Protein AF-A0A969FPS8-F1 (afdb_monomer_lite)

Radius of gyration: 19.79 Å; chains: 1; bounding box: 30×51×52 Å

Structure (mmCIF, N/CA/C/O backbone):
data_AF-A0A969FPS8-F1
#
_entry.id   AF-A0A969FPS8-F1
#
loop_
_atom_site.group_PDB
_atom_site.id
_atom_site.type_symbol
_atom_site.label_atom_id
_atom_site.label_alt_id
_atom_site.label_comp_id
_atom_site.label_asym_id
_atom_site.label_entity_id
_atom_site.label_seq_id
_atom_site.pdbx_PDB_ins_code
_atom_site.Cartn_x
_atom_site.Cartn_y
_atom_site.Cartn_z
_atom_site.occupancy
_atom_site.B_iso_or_equiv
_atom_site.auth_seq_id
_atom_site.auth_comp_id
_atom_site.auth_asym_id
_atom_site.auth_atom_id
_atom_site.pdbx_PDB_model_num
ATOM 1 N N . MET A 1 1 ? 0.528 4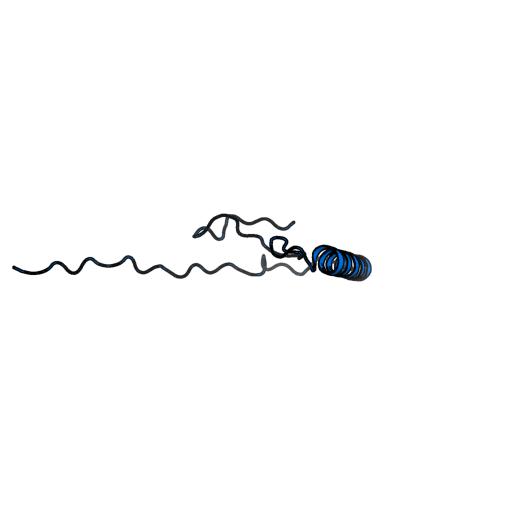1.032 35.175 1.00 42.38 1 MET A N 1
ATOM 2 C CA . MET A 1 1 ? 0.130 39.794 34.473 1.00 42.38 1 MET A CA 1
ATOM 3 C C . MET A 1 1 ? 0.395 39.981 32.985 1.00 42.38 1 MET A C 1
ATOM 5 O O . MET A 1 1 ? -0.381 40.655 32.325 1.00 42.38 1 MET A O 1
ATOM 9 N N . LYS A 1 2 ? 1.526 39.492 32.466 1.00 41.78 2 LYS A N 1
ATOM 10 C CA . LYS A 1 2 ? 1.760 39.408 31.017 1.00 41.78 2 LYS A CA 1
ATOM 11 C C . LYS A 1 2 ? 1.706 37.929 30.668 1.00 41.78 2 LYS A C 1
ATOM 13 O O . LYS A 1 2 ? 2.554 37.167 31.118 1.00 41.78 2 LYS A O 1
ATOM 18 N N . SER A 1 3 ? 0.627 37.541 29.998 1.00 47.00 3 SER A N 1
ATOM 19 C CA . SER A 1 3 ? 0.384 36.170 29.567 1.00 47.00 3 SER A CA 1
ATOM 20 C C . SER A 1 3 ? 1.455 35.783 28.550 1.00 47.00 3 SER A C 1
ATOM 22 O O . SER A 1 3 ? 1.620 36.469 27.542 1.00 47.00 3 SER A O 1
ATOM 24 N N . SER A 1 4 ? 2.219 34.735 28.852 1.00 52.22 4 SER A N 1
ATOM 25 C CA . SER A 1 4 ? 3.137 34.107 27.906 1.00 52.22 4 SER A CA 1
ATOM 26 C C . SER A 1 4 ? 2.294 33.329 26.902 1.00 52.22 4 SER A C 1
ATOM 28 O O . SER A 1 4 ? 1.592 32.390 27.278 1.00 52.22 4 SER A O 1
ATOM 30 N N . LEU A 1 5 ? 2.313 33.745 25.637 1.00 57.00 5 LEU A N 1
ATOM 31 C CA . LEU A 1 5 ? 1.739 32.954 24.559 1.00 57.00 5 LEU A CA 1
ATOM 32 C C . LEU A 1 5 ? 2.685 31.766 24.348 1.00 57.00 5 LEU A C 1
ATOM 34 O O . LEU A 1 5 ? 3.786 31.936 23.828 1.00 57.00 5 LEU A O 1
ATOM 38 N N . ALA A 1 6 ? 2.291 30.579 24.807 1.00 58.84 6 ALA A N 1
ATOM 39 C CA . ALA A 1 6 ? 3.024 29.360 24.502 1.00 58.84 6 ALA A CA 1
ATOM 40 C C . ALA A 1 6 ? 3.067 29.204 22.974 1.00 58.84 6 ALA A C 1
ATOM 42 O O . ALA A 1 6 ? 2.026 29.044 22.334 1.00 58.84 6 ALA A O 1
ATOM 43 N N . LEU A 1 7 ? 4.267 29.296 22.394 1.00 57.94 7 LEU A N 1
ATOM 44 C CA . LEU A 1 7 ? 4.521 28.910 21.011 1.00 57.94 7 LEU A CA 1
ATOM 45 C C . LEU A 1 7 ? 4.099 27.446 20.877 1.00 57.94 7 LEU A C 1
ATOM 47 O O . LEU A 1 7 ? 4.771 26.550 21.384 1.00 57.94 7 LEU A O 1
ATOM 51 N N . ARG A 1 8 ? 2.951 27.206 20.239 1.00 58.06 8 ARG A N 1
ATOM 52 C CA . ARG A 1 8 ? 2.614 25.872 19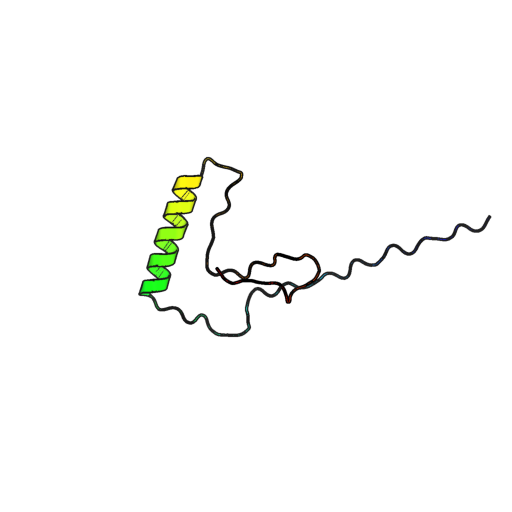.746 1.00 58.06 8 ARG A CA 1
ATOM 53 C C . ARG A 1 8 ? 3.734 25.487 18.778 1.00 58.06 8 ARG A C 1
ATOM 55 O O . ARG A 1 8 ? 4.041 26.314 17.915 1.00 58.06 8 ARG A O 1
ATOM 62 N N . PRO A 1 9 ? 4.361 24.307 18.912 1.00 60.06 9 PRO A N 1
ATOM 63 C CA . PRO A 1 9 ? 5.291 23.863 17.889 1.00 60.06 9 PRO A CA 1
ATOM 64 C C . PRO A 1 9 ? 4.528 23.878 16.564 1.00 60.06 9 PRO A C 1
ATOM 66 O O . PRO A 1 9 ? 3.425 23.335 16.472 1.00 60.06 9 PRO A O 1
ATOM 69 N N . LEU A 1 10 ? 5.072 24.585 15.573 1.00 62.72 10 LEU A N 1
ATOM 70 C CA . LEU A 1 10 ? 4.62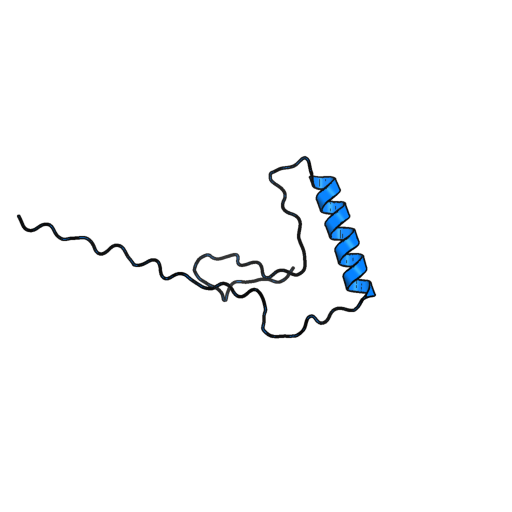0 24.439 14.199 1.00 62.72 10 LEU A CA 1
ATOM 71 C C . LEU A 1 10 ? 4.847 22.963 13.875 1.00 62.72 10 LEU A C 1
ATOM 73 O O . LEU A 1 10 ? 5.993 22.517 13.871 1.00 62.72 10 LEU A O 1
ATOM 77 N N . VAL A 1 11 ? 3.771 22.192 13.710 1.00 63.22 11 VAL A N 1
ATOM 78 C CA . VAL A 1 11 ? 3.879 20.849 13.142 1.00 63.22 11 VAL A CA 1
ATOM 79 C C . VAL A 1 11 ? 4.393 21.083 11.733 1.00 63.22 11 VAL A C 1
ATOM 81 O O . VAL A 1 11 ? 3.666 21.585 10.880 1.00 63.22 11 VAL A O 1
ATOM 84 N N . GLN A 1 12 ? 5.688 20.862 11.533 1.00 71.00 12 GLN A N 1
ATOM 85 C CA . GLN A 1 12 ? 6.263 20.895 10.206 1.00 71.00 12 GLN A CA 1
ATOM 86 C C . GLN A 1 12 ? 5.649 19.715 9.460 1.00 71.00 12 GLN A C 1
ATOM 88 O O . GLN A 1 12 ? 5.796 18.573 9.889 1.00 71.00 12 GLN A O 1
ATOM 93 N N . GLU A 1 13 ? 4.895 20.008 8.406 1.00 83.25 13 GLU A N 1
ATOM 94 C CA . GLU A 1 13 ? 4.310 18.984 7.553 1.00 83.25 13 GLU A CA 1
ATOM 95 C C . GLU A 1 13 ? 5.457 18.179 6.930 1.00 83.25 13 GLU A C 1
ATOM 97 O O . GLU A 1 13 ? 6.333 18.733 6.263 1.00 83.25 13 GLU A O 1
ATOM 102 N N . VAL A 1 14 ? 5.513 16.889 7.261 1.00 90.12 14 VAL A N 1
ATOM 103 C CA . VAL A 1 14 ? 6.517 15.960 6.744 1.00 90.12 14 VAL A CA 1
ATOM 104 C C . VAL A 1 14 ? 5.974 15.375 5.451 1.00 90.12 14 VAL A C 1
ATOM 106 O O . VAL A 1 14 ? 4.891 14.797 5.439 1.00 90.12 14 VAL A O 1
ATOM 109 N N . GLU A 1 15 ? 6.727 15.531 4.366 1.00 92.38 15 GLU A N 1
ATOM 110 C CA . GLU A 1 15 ? 6.416 14.903 3.086 1.00 92.38 15 GLU A CA 1
ATOM 111 C C . GLU A 1 15 ? 6.802 13.418 3.129 1.00 92.38 15 GLU A C 1
ATOM 113 O O . GLU A 1 15 ? 7.919 13.068 3.520 1.00 92.38 15 GLU A O 1
ATOM 118 N N . TYR A 1 16 ? 5.882 12.555 2.702 1.00 92.56 16 TYR A N 1
ATOM 119 C CA . TYR A 1 16 ? 6.107 11.123 2.525 1.00 92.56 16 TYR A CA 1
ATOM 120 C C . TYR A 1 16 ? 6.062 10.813 1.025 1.00 92.56 16 TYR A C 1
ATOM 122 O O . TYR A 1 16 ? 4.976 10.826 0.445 1.00 92.56 16 TYR A O 1
ATOM 130 N N . PRO A 1 17 ? 7.216 10.591 0.374 1.00 92.50 17 PRO A N 1
ATOM 131 C CA . PRO A 1 17 ? 7.261 10.362 -1.065 1.00 92.50 17 PRO A CA 1
ATOM 132 C C . PRO A 1 17 ? 6.497 9.106 -1.499 1.00 92.50 17 PRO A C 1
ATOM 134 O O . PRO A 1 17 ? 6.579 8.058 -0.872 1.00 92.50 17 PRO A O 1
ATOM 137 N N . GLU A 1 18 ? 5.819 9.168 -2.640 1.00 88.12 18 GLU A N 1
ATOM 138 C CA . GLU A 1 18 ? 5.133 7.996 -3.211 1.00 88.12 18 GLU A CA 1
ATOM 139 C C . GLU A 1 18 ? 6.071 7.090 -4.033 1.00 88.12 18 GLU A C 1
ATOM 141 O O . GLU A 1 18 ? 5.679 6.014 -4.477 1.00 88.12 18 GLU A O 1
ATOM 146 N N . SER A 1 19 ? 7.320 7.512 -4.262 1.00 86.31 19 SER A N 1
ATOM 147 C CA . SER A 1 19 ? 8.290 6.817 -5.111 1.00 86.31 19 SER A CA 1
ATOM 148 C C . SER A 1 19 ? 9.700 6.916 -4.536 1.00 86.31 19 SER A C 1
ATOM 150 O O . SER A 1 19 ? 10.082 7.930 -3.953 1.00 86.31 19 SER A O 1
ATOM 152 N N . ASP A 1 20 ? 10.511 5.887 -4.776 1.00 82.25 20 ASP A N 1
ATOM 153 C CA . ASP A 1 20 ? 11.953 5.903 -4.515 1.00 82.25 20 ASP A CA 1
ATOM 154 C C . ASP A 1 20 ? 12.762 6.593 -5.640 1.00 82.25 20 ASP A C 1
ATOM 156 O O . ASP A 1 20 ? 13.996 6.550 -5.647 1.00 82.25 20 ASP A O 1
ATOM 160 N N . GLY A 1 21 ? 12.072 7.211 -6.607 1.00 86.44 21 GLY A N 1
ATOM 161 C CA . GLY A 1 21 ? 12.655 7.881 -7.766 1.00 86.44 21 GLY A CA 1
ATOM 162 C C . GLY A 1 21 ? 13.115 6.933 -8.876 1.00 86.44 21 GLY A C 1
ATOM 163 O O . GLY A 1 21 ? 13.690 7.402 -9.864 1.00 86.44 21 GLY A O 1
ATOM 164 N N . LYS A 1 22 ? 12.886 5.619 -8.750 1.00 83.25 22 LYS A N 1
ATOM 165 C CA . LYS A 1 22 ? 13.229 4.630 -9.779 1.00 83.25 22 LYS A CA 1
ATOM 166 C C . LYS A 1 22 ? 11.993 4.224 -10.591 1.00 83.25 22 LYS A C 1
ATOM 168 O O . LYS A 1 22 ? 10.871 4.278 -10.088 1.00 83.25 22 LYS A O 1
ATOM 173 N N . PRO A 1 23 ? 12.170 3.804 -11.857 1.00 81.94 23 PRO A N 1
ATOM 174 C CA . PRO A 1 23 ? 11.085 3.216 -12.631 1.00 81.94 23 PRO A CA 1
ATOM 175 C C . PRO A 1 23 ? 10.545 1.958 -11.953 1.00 81.94 23 PRO A C 1
ATOM 177 O O . PRO A 1 23 ? 11.314 1.164 -11.408 1.00 81.94 23 PRO A O 1
ATOM 180 N N . MET A 1 24 ? 9.236 1.743 -12.061 1.00 77.56 24 MET A N 1
ATOM 181 C CA . MET A 1 24 ? 8.622 0.472 -11.693 1.00 77.56 24 MET A CA 1
ATOM 182 C C . MET A 1 24 ? 9.262 -0.639 -12.537 1.00 77.56 24 MET A C 1
ATOM 184 O O . MET A 1 24 ? 9.201 -0.598 -13.765 1.00 77.56 24 MET A O 1
ATOM 188 N N . ALA A 1 25 ? 9.912 -1.605 -11.889 1.00 82.38 25 ALA A N 1
ATOM 189 C CA . ALA A 1 25 ? 10.682 -2.655 -12.561 1.00 82.38 25 ALA A CA 1
ATOM 190 C C . ALA A 1 25 ? 9.815 -3.835 -13.044 1.00 82.38 25 ALA A C 1
ATOM 192 O O . ALA A 1 25 ? 10.334 -4.919 -13.309 1.00 82.38 25 ALA A O 1
ATOM 193 N N . GLU A 1 26 ? 8.501 -3.632 -13.138 1.00 88.56 26 GLU A N 1
ATOM 194 C CA . GLU A 1 26 ? 7.538 -4.714 -13.266 1.00 88.56 26 GLU A CA 1
ATOM 195 C C . GLU A 1 26 ? 7.299 -5.150 -14.708 1.00 88.56 26 GLU A C 1
ATOM 197 O O . GLU A 1 26 ? 7.235 -4.334 -15.627 1.00 88.56 26 GLU A O 1
ATOM 202 N N . THR A 1 27 ? 7.148 -6.460 -14.910 1.00 92.56 27 THR A N 1
ATOM 203 C CA . THR A 1 27 ? 6.714 -7.014 -16.201 1.00 92.56 27 THR A CA 1
ATOM 204 C C . THR A 1 27 ? 5.195 -6.933 -16.332 1.00 92.56 27 THR A C 1
ATOM 206 O O . THR A 1 27 ? 4.493 -6.975 -15.325 1.00 92.56 27 THR A O 1
ATOM 209 N N . ASP A 1 28 ? 4.668 -6.889 -17.561 1.00 93.75 28 ASP A N 1
ATOM 210 C CA . ASP A 1 28 ? 3.213 -6.870 -17.787 1.00 93.75 28 ASP A CA 1
ATOM 211 C C . ASP A 1 28 ? 2.507 -8.066 -17.130 1.00 93.75 28 ASP A C 1
ATOM 213 O O . ASP A 1 28 ? 1.483 -7.891 -16.480 1.00 93.75 28 ASP A O 1
ATOM 217 N N . VAL A 1 29 ? 3.094 -9.267 -17.226 1.00 96.38 29 VAL A N 1
ATOM 218 C CA . VAL A 1 29 ? 2.542 -10.473 -16.589 1.00 96.38 29 VAL A CA 1
ATOM 219 C C . VAL A 1 29 ? 2.480 -10.302 -15.074 1.00 96.38 29 VAL A C 1
ATOM 221 O O . VAL A 1 29 ? 1.444 -10.558 -14.473 1.00 96.38 29 VAL A O 1
ATOM 224 N N . HIS A 1 30 ? 3.565 -9.841 -14.446 1.00 93.62 30 HIS A N 1
ATOM 225 C CA . HIS A 1 30 ? 3.579 -9.681 -12.993 1.00 93.62 30 HIS A CA 1
ATOM 226 C C . HIS A 1 30 ? 2.622 -8.571 -12.531 1.00 93.62 30 HIS A C 1
ATOM 228 O O . HIS A 1 30 ? 1.906 -8.757 -11.548 1.00 93.62 30 HIS A O 1
ATOM 234 N N . ARG A 1 31 ? 2.519 -7.473 -13.290 1.00 93.69 31 ARG A N 1
ATOM 235 C CA . ARG A 1 31 ? 1.535 -6.413 -13.050 1.00 93.69 31 ARG A CA 1
ATOM 236 C C . ARG A 1 31 ? 0.106 -6.963 -13.064 1.00 93.69 31 ARG A C 1
ATOM 238 O O . ARG A 1 31 ? -0.668 -6.671 -12.154 1.00 93.69 31 ARG A O 1
ATOM 245 N N . ASP A 1 32 ? -0.250 -7.736 -14.084 1.00 95.94 32 ASP A N 1
ATOM 246 C CA . ASP A 1 32 ? -1.612 -8.245 -14.252 1.00 95.94 32 ASP A CA 1
ATOM 247 C C . ASP A 1 32 ? -1.973 -9.268 -13.155 1.00 95.94 32 ASP A C 1
ATOM 249 O O . ASP A 1 32 ? -3.067 -9.204 -12.589 1.00 95.94 32 ASP A O 1
ATOM 253 N N . GLU A 1 33 ? -1.034 -10.142 -12.774 1.00 96.62 33 GLU A N 1
ATOM 254 C CA . GLU A 1 33 ? -1.206 -11.072 -11.646 1.00 96.62 33 GLU A CA 1
ATOM 255 C C . GLU A 1 33 ? -1.344 -10.333 -10.305 1.00 96.62 33 GLU A C 1
ATOM 257 O O . GLU A 1 33 ? -2.236 -10.645 -9.512 1.00 96.62 33 GLU A O 1
ATOM 262 N N . MET A 1 34 ? -0.526 -9.301 -10.061 1.00 95.31 34 MET A N 1
ATOM 263 C CA . MET A 1 34 ? -0.641 -8.454 -8.869 1.00 95.31 34 MET A CA 1
ATOM 264 C C . MET A 1 34 ? -2.036 -7.816 -8.785 1.00 95.31 34 MET A C 1
ATOM 266 O O . MET A 1 34 ? -2.686 -7.888 -7.739 1.00 95.31 34 MET A O 1
ATOM 270 N N . PHE A 1 35 ? -2.542 -7.255 -9.889 1.00 95.88 35 PHE A N 1
ATOM 271 C CA . PHE A 1 35 ? -3.895 -6.696 -9.933 1.00 95.88 35 PHE A CA 1
ATOM 272 C C . PHE A 1 35 ? -4.984 -7.742 -9.689 1.00 95.88 35 PHE A C 1
ATOM 274 O O . PHE A 1 35 ? -5.982 -7.436 -9.030 1.00 95.88 35 PHE A O 1
ATOM 281 N N . ALA A 1 36 ? -4.829 -8.957 -10.216 1.00 97.88 36 ALA A N 1
ATOM 282 C CA . ALA A 1 36 ? -5.790 -10.033 -9.998 1.00 97.88 36 ALA A CA 1
ATOM 283 C C . ALA A 1 36 ? -5.858 -10.430 -8.513 1.00 97.88 36 ALA A C 1
ATOM 285 O O . ALA A 1 36 ? -6.952 -10.556 -7.955 1.00 97.88 36 ALA A O 1
ATOM 286 N N . VAL A 1 37 ? -4.701 -10.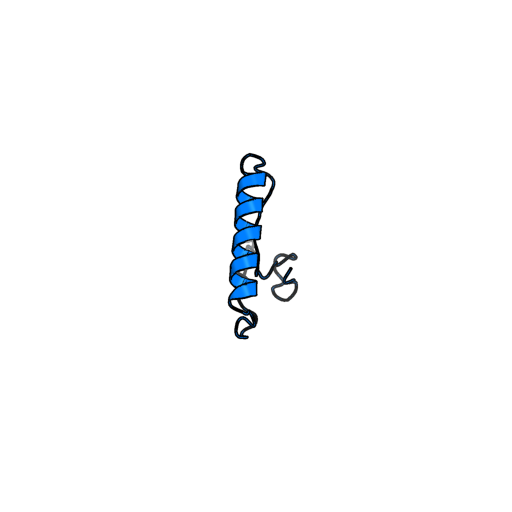566 -7.857 1.00 97.38 37 VAL A N 1
ATOM 287 C CA . VAL A 1 37 ? -4.613 -10.915 -6.432 1.00 97.38 37 VAL A CA 1
ATOM 288 C C . VAL A 1 37 ? -5.184 -9.807 -5.548 1.00 97.38 37 VAL A C 1
ATOM 290 O O . VAL A 1 37 ? -6.000 -10.104 -4.673 1.00 97.38 37 VAL A O 1
ATOM 293 N N . ILE A 1 38 ? -4.817 -8.544 -5.792 1.00 97.62 38 ILE A N 1
ATOM 294 C CA . ILE A 1 38 ? -5.329 -7.398 -5.021 1.00 97.62 38 ILE A CA 1
ATOM 295 C C . ILE A 1 38 ? -6.859 -7.362 -5.084 1.00 97.62 38 ILE A C 1
ATOM 297 O O . ILE A 1 38 ? -7.512 -7.370 -4.042 1.00 97.62 38 ILE A O 1
ATOM 301 N N . GLN A 1 39 ? -7.443 -7.438 -6.283 1.00 98.38 39 GLN A N 1
ATOM 302 C CA . GLN A 1 39 ? -8.901 -7.400 -6.448 1.00 98.38 39 GLN A CA 1
ATOM 303 C C . GLN A 1 39 ? -9.603 -8.601 -5.800 1.00 98.38 39 GLN A C 1
ATOM 305 O O . GLN A 1 39 ? -10.675 -8.457 -5.204 1.00 98.38 39 GLN A O 1
ATOM 310 N N . ALA A 1 40 ? -9.015 -9.798 -5.890 1.00 98.62 40 ALA A N 1
ATOM 311 C CA . ALA A 1 40 ? -9.566 -10.983 -5.242 1.00 98.62 40 ALA A CA 1
ATOM 312 C C . ALA A 1 40 ? -9.598 -10.827 -3.711 1.00 98.62 40 ALA A C 1
ATOM 314 O O . ALA A 1 40 ? -10.596 -11.180 -3.074 1.00 98.62 40 ALA A O 1
ATOM 315 N N . LEU A 1 41 ? -8.534 -10.270 -3.126 1.00 98.38 41 LEU A N 1
ATOM 316 C CA . LEU A 1 41 ? -8.434 -10.021 -1.689 1.00 98.38 41 LEU A CA 1
ATOM 317 C C . LEU A 1 41 ? -9.366 -8.893 -1.235 1.00 98.38 41 LEU A C 1
ATOM 319 O O . LEU A 1 41 ? -10.070 -9.069 -0.241 1.00 98.38 41 LEU A O 1
ATOM 323 N N . GLU A 1 42 ? -9.451 -7.785 -1.973 1.00 98.38 42 GLU A N 1
ATOM 324 C CA . GLU A 1 42 ? -10.427 -6.714 -1.715 1.00 98.38 42 GLU A CA 1
ATOM 325 C C . GLU A 1 42 ? -11.855 -7.269 -1.694 1.00 98.38 42 GLU A C 1
ATOM 327 O O . GLU A 1 42 ? -12.625 -7.020 -0.762 1.00 98.38 42 GLU A O 1
ATOM 332 N N . TYR A 1 43 ? -12.202 -8.094 -2.686 1.00 98.56 43 TYR A N 1
ATOM 333 C CA . TYR A 1 43 ? -13.509 -8.737 -2.734 1.00 98.56 43 TYR A CA 1
ATOM 334 C C . TYR A 1 43 ? -13.729 -9.684 -1.549 1.00 98.56 43 TYR A C 1
ATOM 336 O O . TYR A 1 43 ? -14.820 -9.694 -0.971 1.00 98.56 43 TYR A O 1
ATOM 344 N N . PHE A 1 44 ? -12.727 -10.483 -1.176 1.00 98.62 44 PHE A N 1
ATOM 345 C CA . PHE A 1 44 ? -12.811 -11.412 -0.047 1.00 98.62 44 PHE A CA 1
ATOM 346 C C . PHE A 1 44 ? -13.022 -10.681 1.288 1.00 98.62 44 PHE A C 1
ATOM 348 O O . PHE A 1 44 ? -13.893 -11.064 2.074 1.00 98.62 44 PHE A O 1
ATOM 355 N N . PHE A 1 45 ? -12.289 -9.590 1.514 1.00 98.62 45 PHE A N 1
ATOM 356 C CA . PHE A 1 45 ? -12.329 -8.803 2.747 1.00 98.62 45 PHE A CA 1
ATOM 357 C C . PHE A 1 45 ? -13.391 -7.694 2.763 1.00 98.62 45 PHE A C 1
ATOM 359 O O . PHE A 1 45 ? -13.517 -6.999 3.764 1.00 98.62 45 PHE A O 1
ATOM 366 N N . ARG A 1 46 ? -14.237 -7.570 1.732 1.00 98.31 46 ARG A N 1
ATOM 367 C CA . ARG A 1 46 ? -15.222 -6.475 1.580 1.00 98.31 46 ARG A CA 1
ATOM 368 C C . ARG A 1 46 ? -16.168 -6.214 2.765 1.00 98.31 46 ARG A C 1
ATOM 370 O O . ARG A 1 46 ? -16.754 -5.142 2.844 1.00 98.31 46 ARG A O 1
ATOM 377 N N . ASN A 1 47 ? -16.363 -7.192 3.653 1.00 98.56 47 ASN A N 1
ATOM 378 C CA . ASN A 1 47 ? -17.227 -7.082 4.837 1.00 98.56 47 ASN A CA 1
ATOM 379 C C . ASN A 1 47 ? -16.438 -6.992 6.162 1.00 98.56 47 ASN A C 1
ATOM 381 O O . ASN A 1 47 ? -17.040 -7.090 7.229 1.00 98.56 47 ASN A O 1
ATOM 385 N N . GLN A 1 48 ? -15.111 -6.857 6.105 1.00 98.56 48 GLN A N 1
ATOM 386 C CA . GLN A 1 48 ? -14.208 -6.754 7.255 1.00 98.56 48 GLN A CA 1
ATOM 387 C C . GLN A 1 48 ? -13.591 -5.345 7.261 1.00 98.56 48 GLN A C 1
ATOM 389 O O . GLN A 1 48 ? -12.577 -5.119 6.603 1.00 98.56 48 GLN A O 1
ATOM 394 N N . PRO A 1 49 ? -14.232 -4.362 7.927 1.00 96.81 49 PRO A N 1
ATOM 395 C CA . PRO A 1 49 ? -13.857 -2.946 7.826 1.00 96.81 49 PRO A CA 1
ATOM 396 C C . PRO A 1 49 ? -12.491 -2.612 8.446 1.00 96.81 49 PRO A C 1
ATOM 398 O O . PRO A 1 49 ? -11.988 -1.508 8.264 1.00 96.81 49 PRO A O 1
ATOM 401 N N . ASP A 1 50 ? -11.912 -3.540 9.200 1.00 97.88 50 ASP A N 1
ATOM 402 C CA . ASP A 1 50 ? -10.594 -3.469 9.825 1.00 97.88 50 ASP A CA 1
ATOM 403 C C . ASP A 1 50 ? -9.462 -4.006 8.931 1.00 97.88 50 ASP A C 1
ATOM 405 O O . ASP A 1 50 ? -8.299 -3.978 9.337 1.00 97.88 50 ASP A O 1
ATOM 409 N N . VAL A 1 51 ? -9.773 -4.460 7.710 1.00 97.94 51 VAL A N 1
ATOM 410 C CA . VAL A 1 51 ? -8.790 -4.968 6.747 1.00 97.94 51 VAL A CA 1
ATOM 411 C C . VAL A 1 51 ? -8.597 -3.984 5.594 1.00 97.94 51 VAL A C 1
ATOM 413 O O . VAL A 1 51 ? -9.546 -3.598 4.915 1.00 97.94 51 VAL A O 1
ATOM 416 N N . TYR A 1 52 ? -7.339 -3.624 5.339 1.00 95.62 52 TYR A N 1
ATOM 417 C CA . TYR A 1 52 ? -6.915 -2.839 4.182 1.00 95.62 52 TYR A CA 1
ATOM 418 C C . TYR A 1 52 ? -6.100 -3.718 3.230 1.00 95.62 52 TYR A C 1
ATOM 420 O O . TYR A 1 52 ? -5.172 -4.405 3.659 1.00 95.62 52 TYR A O 1
ATOM 428 N N . VAL A 1 53 ? -6.448 -3.699 1.944 1.00 96.62 53 VAL A N 1
ATOM 429 C CA . VAL A 1 53 ? -5.765 -4.452 0.886 1.00 96.62 53 VAL A CA 1
ATOM 430 C C . VAL A 1 53 ? -5.160 -3.457 -0.094 1.00 96.62 53 VAL A C 1
ATOM 432 O O . VAL A 1 53 ? -5.826 -2.519 -0.522 1.00 96.62 53 VAL A O 1
ATOM 435 N N . SER A 1 54 ? -3.888 -3.647 -0.431 1.00 93.56 54 SER A N 1
ATOM 436 C CA . SER A 1 54 ? -3.185 -2.859 -1.441 1.00 93.56 54 SER A CA 1
ATOM 437 C C . SER A 1 54 ? -1.943 -3.614 -1.929 1.00 93.56 54 SER A C 1
ATOM 439 O O . SER A 1 54 ? -1.697 -4.742 -1.499 1.00 93.56 54 SER A O 1
ATOM 441 N N . GLY A 1 55 ? -1.154 -3.004 -2.810 1.00 90.75 55 GLY A N 1
ATOM 442 C CA . GLY A 1 55 ? 0.124 -3.534 -3.280 1.00 90.75 55 GLY A CA 1
ATOM 443 C C . GLY A 1 55 ? 0.958 -2.455 -3.961 1.00 90.75 55 GLY A C 1
ATOM 444 O O . GLY A 1 55 ? 0.423 -1.421 -4.360 1.00 90.75 55 GLY A O 1
ATOM 445 N N . ASN A 1 56 ? 2.268 -2.697 -4.071 1.00 87.62 56 ASN A N 1
ATOM 446 C CA . ASN A 1 56 ? 3.218 -1.763 -4.681 1.00 87.62 56 ASN A CA 1
ATOM 447 C C . ASN A 1 56 ? 3.161 -0.348 -4.049 1.00 87.62 56 ASN A C 1
ATOM 449 O O . ASN A 1 56 ? 3.036 0.661 -4.742 1.00 87.62 56 ASN A O 1
ATOM 453 N N . LEU A 1 57 ? 3.226 -0.292 -2.712 1.00 89.44 57 LEU A N 1
ATOM 454 C CA . LEU A 1 57 ? 3.214 0.937 -1.908 1.00 89.44 57 LEU A CA 1
ATOM 455 C C . LEU A 1 57 ? 4.497 1.086 -1.084 1.00 89.44 57 LEU A C 1
ATOM 457 O O . LEU A 1 57 ? 5.076 0.095 -0.646 1.00 89.44 57 LEU A O 1
ATOM 461 N N . LEU A 1 58 ? 4.866 2.329 -0.763 1.00 91.50 58 LEU A N 1
ATOM 462 C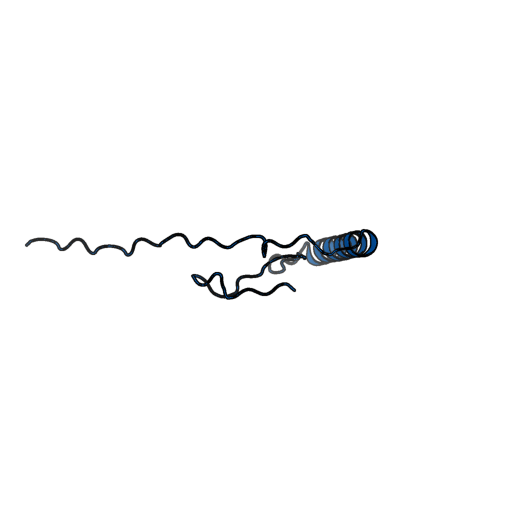 CA . LEU A 1 58 ? 5.774 2.624 0.347 1.00 91.50 58 LEU A CA 1
ATOM 463 C C . LEU A 1 58 ? 4.969 2.770 1.645 1.00 91.50 58 LEU A C 1
ATOM 465 O O . LEU A 1 58 ? 4.217 3.726 1.825 1.00 91.50 58 LEU A O 1
ATOM 469 N N . LEU A 1 59 ? 5.131 1.816 2.563 1.00 92.38 59 LEU A N 1
ATOM 470 C CA . LEU A 1 59 ? 4.493 1.835 3.879 1.00 92.38 59 LEU A CA 1
ATOM 471 C C . LEU A 1 59 ? 5.399 2.513 4.902 1.00 92.38 59 LEU A C 1
ATOM 473 O O . LEU A 1 59 ? 6.400 1.935 5.326 1.00 92.38 59 LEU A O 1
ATOM 477 N N . TYR A 1 60 ? 5.015 3.714 5.328 1.00 94.12 60 TYR A N 1
ATOM 478 C CA . TYR A 1 60 ? 5.690 4.471 6.379 1.00 94.12 60 TYR A CA 1
ATOM 479 C C . TYR A 1 60 ? 5.145 4.087 7.751 1.00 94.12 60 TYR A C 1
ATOM 481 O O . TYR A 1 60 ? 3.996 4.374 8.078 1.00 94.12 60 TYR A O 1
ATOM 489 N N . TYR A 1 61 ? 5.967 3.423 8.560 1.00 93.56 61 TYR A N 1
ATOM 490 C CA . TYR A 1 61 ? 5.531 2.859 9.843 1.00 93.56 61 TYR A CA 1
ATOM 491 C C . TYR A 1 61 ? 5.932 3.710 11.057 1.00 93.56 61 TYR A C 1
ATOM 493 O O . TYR A 1 61 ? 5.631 3.343 12.193 1.00 93.56 61 TYR A O 1
ATOM 501 N N . GLN A 1 62 ? 6.614 4.839 10.837 1.00 94.94 62 GLN A N 1
ATOM 502 C CA . GLN A 1 62 ? 6.982 5.790 11.882 1.00 94.94 62 GLN A CA 1
ATOM 503 C C . GLN A 1 62 ? 6.606 7.215 11.467 1.00 94.94 62 GLN A C 1
ATOM 505 O O . GLN A 1 62 ? 7.189 7.785 10.546 1.00 94.94 62 GLN A O 1
ATOM 510 N N . GLU A 1 63 ? 5.645 7.802 12.179 1.00 92.81 63 GLU A N 1
ATOM 511 C CA . GLU A 1 63 ? 5.229 9.186 11.959 1.00 92.81 63 GLU A CA 1
ATOM 512 C C . GLU A 1 63 ? 6.390 10.156 12.238 1.00 92.81 63 GLU A C 1
ATOM 514 O O . GLU A 1 63 ? 7.090 10.054 13.248 1.00 92.81 63 GLU A O 1
ATOM 519 N N . GLY A 1 64 ? 6.593 11.096 11.321 1.00 93.31 64 GLY A N 1
ATOM 520 C CA . GLY A 1 64 ? 7.634 12.117 11.367 1.00 93.31 64 GLY A CA 1
ATOM 521 C C . GLY A 1 64 ? 8.978 11.691 10.771 1.00 93.31 64 GLY A C 1
ATOM 522 O O . GLY A 1 64 ? 9.863 12.537 10.657 1.00 93.31 64 GLY A O 1
ATOM 523 N N . ASP A 1 65 ? 9.145 10.422 10.377 1.00 93.62 65 ASP A N 1
ATOM 524 C CA . ASP A 1 65 ? 10.393 9.897 9.808 1.00 93.62 65 ASP A CA 1
ATOM 525 C C . ASP A 1 65 ? 10.153 9.242 8.427 1.00 93.62 65 ASP A C 1
ATOM 527 O O . ASP A 1 65 ? 9.878 8.041 8.339 1.00 93.62 65 ASP A O 1
ATOM 531 N N . PRO A 1 66 ? 10.298 9.994 7.316 1.00 92.44 66 PRO A N 1
ATOM 532 C CA . PRO A 1 66 ? 10.078 9.483 5.963 1.00 92.44 66 PRO A CA 1
ATOM 533 C C . PRO A 1 66 ? 11.215 8.562 5.480 1.00 92.44 66 PRO A C 1
ATOM 535 O O . PRO A 1 66 ? 11.230 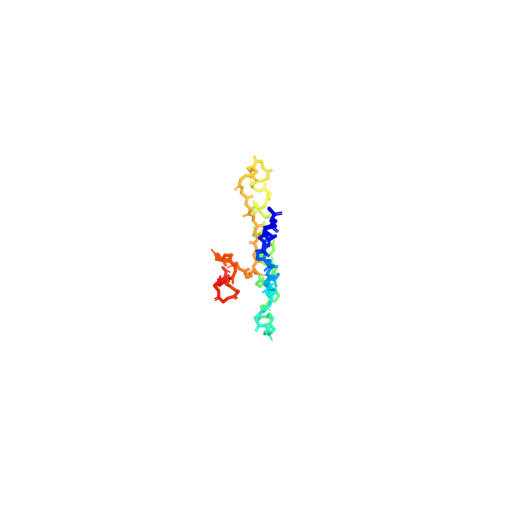8.153 4.323 1.00 92.44 66 PRO A O 1
ATOM 538 N N . THR A 1 67 ? 12.187 8.215 6.331 1.00 92.38 67 THR A N 1
ATOM 539 C CA . THR A 1 67 ? 13.201 7.191 6.013 1.00 92.38 67 THR A CA 1
ATOM 540 C C . THR A 1 67 ? 12.791 5.796 6.485 1.00 92.38 67 THR A C 1
ATOM 542 O O . THR A 1 67 ? 13.434 4.799 6.149 1.00 92.38 67 THR A O 1
ATOM 545 N N . ARG A 1 68 ? 11.708 5.709 7.265 1.00 94.81 68 ARG A N 1
ATOM 546 C CA . ARG A 1 68 ? 11.195 4.480 7.874 1.00 94.81 68 ARG A CA 1
ATOM 547 C C . ARG A 1 68 ? 10.051 3.934 7.045 1.00 94.81 68 ARG A C 1
ATOM 549 O O . ARG A 1 68 ? 8.888 4.011 7.440 1.00 94.81 68 ARG A O 1
ATOM 556 N N . SER A 1 69 ? 10.406 3.389 5.888 1.00 93.06 69 SER A N 1
ATOM 557 C CA . SER A 1 69 ? 9.461 2.750 4.985 1.00 93.06 69 SER A CA 1
ATOM 558 C C . SER A 1 69 ? 9.864 1.333 4.606 1.00 93.06 69 SER A C 1
ATOM 560 O O . SER A 1 69 ? 11.032 0.948 4.680 1.00 93.06 69 SER A O 1
ATOM 562 N N . VAL A 1 70 ? 8.865 0.553 4.203 1.00 90.56 70 VAL A N 1
ATOM 563 C CA . VAL A 1 70 ? 9.035 -0.754 3.562 1.00 90.56 70 VAL A CA 1
ATOM 564 C C . VAL A 1 70 ? 8.157 -0.822 2.316 1.00 90.56 70 VAL A C 1
ATOM 566 O O . VAL A 1 70 ? 7.053 -0.280 2.313 1.00 90.56 70 VAL A O 1
ATOM 569 N N . ALA A 1 71 ? 8.648 -1.486 1.273 1.00 86.38 71 ALA A N 1
ATOM 570 C CA . ALA A 1 71 ? 7.834 -1.921 0.144 1.00 86.38 71 ALA A CA 1
ATOM 571 C C . ALA A 1 71 ? 7.516 -3.416 0.353 1.00 86.38 71 ALA A C 1
ATOM 573 O O . ALA A 1 71 ? 8.469 -4.196 0.456 1.00 86.38 71 ALA A O 1
ATOM 574 N N . PRO A 1 72 ? 6.238 -3.794 0.531 1.00 72.94 72 PRO A N 1
ATOM 575 C CA . PRO A 1 72 ? 5.820 -5.180 0.724 1.00 72.94 72 PRO A CA 1
ATOM 576 C C . PRO A 1 72 ? 5.796 -5.989 -0.578 1.00 72.94 72 PRO A C 1
ATOM 578 O O . PRO A 1 72 ? 5.645 -5.378 -1.661 1.00 72.94 72 PRO A O 1
#

pLDDT: mean 86.48, std 14.96, range [41.78, 98.62]

Secondary structure (DSSP, 8-state):
-----------PPPP--S--SSPP---HHHHHHHHHHHHHHHHHHTT-TT-----S--EE-STT-TT-EE--

Sequence (72 aa):
MKSSLALRPLVQEVEYPESDGKPMAETDVHRDEMFAVIQALEYFFRNQPDVYVSGNLLLYYQEGDPTRSVAP

Foldseek 3Di:
DDDDDPPDPPPDDDDQDFDPPDDDPDDPVRVVVQVVVQVVVCVVCVPPPPDDGDAQTWDAPDPPDNVRTDHD